Protein AF-A0A3C1PGK6-F1 (afdb_monomer)

Secondary structure (DSSP, 8-state):
-----HHHHHHHHHHHT---------------PPPPPHHHHHHHHHHHHHHHSS--GGGS-HHHHHHHHHHTTT------SSS-TTSS--HHHHHHHHHHHHHHHHT-

Structure (mmCIF, N/CA/C/O backbone):
data_AF-A0A3C1PGK6-F1
#
_entry.id   AF-A0A3C1PGK6-F1
#
loop_
_atom_site.group_PDB
_atom_site.id
_atom_site.type_symbol
_atom_site.label_atom_id
_atom_site.label_alt_id
_atom_site.label_comp_id
_atom_site.label_asym_id
_atom_site.label_entity_id
_atom_site.label_seq_id
_atom_site.pdbx_PDB_ins_code
_atom_site.Cartn_x
_atom_site.Cartn_y
_atom_site.Cartn_z
_atom_site.occupancy
_atom_site.B_iso_or_equiv
_atom_site.auth_seq_id
_atom_site.auth_comp_id
_atom_site.auth_asym_id
_atom_site.auth_atom_id
_atom_site.pdbx_PDB_model_num
ATOM 1 N N . MET A 1 1 ? 22.484 -37.111 -61.075 1.00 44.91 1 MET A N 1
ATOM 2 C CA . MET A 1 1 ? 22.907 -36.025 -60.163 1.00 44.91 1 MET A CA 1
ATOM 3 C C . MET A 1 1 ? 21.911 -35.978 -59.005 1.00 44.91 1 MET A C 1
ATOM 5 O O . MET A 1 1 ? 20.778 -35.577 -59.220 1.00 44.91 1 MET A O 1
ATOM 9 N N . LYS A 1 2 ? 22.246 -36.539 -57.831 1.00 56.72 2 LYS A N 1
ATOM 10 C CA . LYS A 1 2 ? 21.306 -36.639 -56.696 1.00 56.72 2 LYS A CA 1
ATOM 11 C C . LYS A 1 2 ? 21.262 -35.291 -55.971 1.00 56.72 2 LYS A C 1
ATOM 13 O O . LYS A 1 2 ? 22.200 -34.920 -55.275 1.00 56.72 2 LYS A O 1
ATOM 18 N N . ILE A 1 3 ? 20.195 -34.550 -56.229 1.00 60.84 3 ILE A N 1
ATOM 19 C CA . ILE 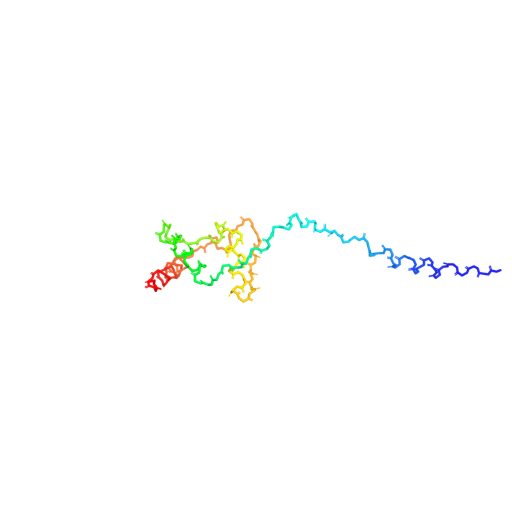A 1 3 ? 19.889 -33.204 -55.739 1.00 60.84 3 ILE A CA 1
ATOM 20 C C . ILE A 1 3 ? 19.738 -33.253 -54.201 1.00 60.84 3 ILE A C 1
ATOM 22 O O . ILE A 1 3 ? 18.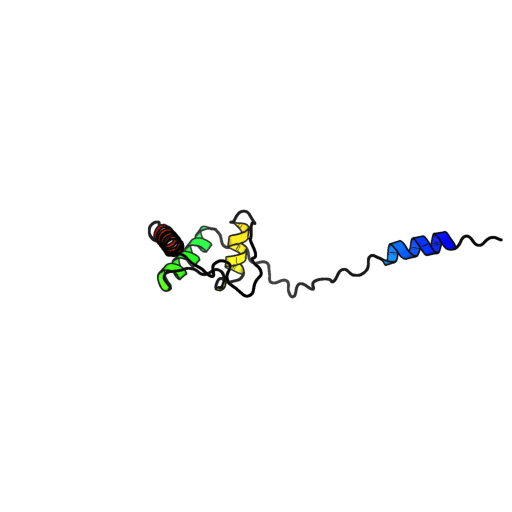725 -33.706 -53.676 1.00 60.84 3 ILE A O 1
ATOM 26 N N . LYS A 1 4 ? 20.780 -32.828 -53.464 1.00 63.81 4 LYS A N 1
ATOM 27 C CA . LYS A 1 4 ? 20.826 -32.748 -51.985 1.00 63.81 4 LYS A CA 1
ATOM 28 C C . LYS A 1 4 ? 20.110 -31.487 -51.463 1.00 63.81 4 LYS A C 1
ATOM 30 O O . LYS A 1 4 ? 20.692 -30.712 -50.715 1.00 63.81 4 LYS A O 1
ATOM 35 N N . PHE A 1 5 ? 18.865 -31.255 -51.875 1.00 64.25 5 PHE A N 1
ATOM 36 C CA . PHE A 1 5 ? 18.097 -30.066 -51.460 1.00 64.25 5 P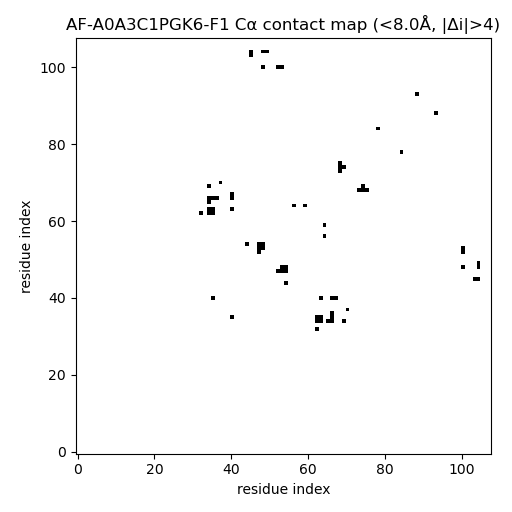HE A CA 1
ATOM 37 C C . PHE A 1 5 ? 17.292 -30.292 -50.170 1.00 64.25 5 PHE A C 1
ATOM 39 O O . PHE A 1 5 ? 16.889 -29.336 -49.516 1.00 64.25 5 PHE A O 1
ATOM 46 N N . LEU A 1 6 ? 17.130 -31.5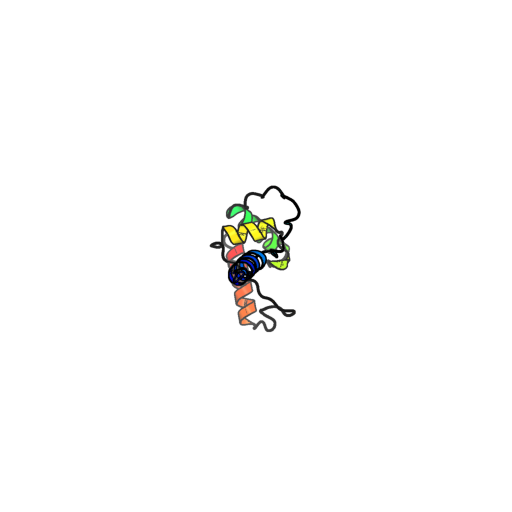53 -49.756 1.00 71.38 6 LEU A N 1
ATOM 47 C CA . LEU A 1 6 ? 16.431 -31.931 -48.527 1.00 71.38 6 LEU A CA 1
ATOM 48 C C . LEU A 1 6 ? 17.031 -31.326 -47.234 1.00 71.38 6 LEU A C 1
ATOM 50 O O . LEU A 1 6 ? 16.256 -30.802 -46.439 1.00 71.38 6 LEU A O 1
ATOM 54 N N . PRO A 1 7 ? 18.364 -31.322 -47.000 1.00 74.62 7 PRO A N 1
ATOM 55 C CA . PRO A 1 7 ? 18.916 -30.716 -45.784 1.00 74.62 7 PRO A CA 1
ATOM 56 C C . PRO A 1 7 ? 18.801 -29.183 -45.772 1.00 74.62 7 PRO A C 1
ATOM 58 O O . PRO A 1 7 ? 18.699 -28.588 -44.705 1.00 74.62 7 PRO A O 1
ATOM 61 N N . ILE A 1 8 ? 18.774 -28.544 -46.946 1.00 77.06 8 ILE A N 1
ATOM 62 C CA . ILE A 1 8 ? 18.668 -27.083 -47.084 1.00 77.06 8 ILE A CA 1
ATOM 63 C C . ILE A 1 8 ? 17.249 -26.619 -46.736 1.00 77.06 8 ILE A C 1
ATOM 65 O O . ILE A 1 8 ? 17.075 -25.636 -46.021 1.00 77.06 8 ILE A O 1
ATOM 69 N N . LEU A 1 9 ? 16.235 -27.367 -47.183 1.00 77.25 9 LEU A N 1
ATOM 70 C CA . LEU A 1 9 ? 14.836 -27.103 -46.845 1.00 77.25 9 LEU A CA 1
ATOM 71 C C . LEU A 1 9 ? 14.571 -27.287 -45.343 1.00 77.25 9 LEU A C 1
ATOM 73 O O . LEU A 1 9 ? 13.872 -26.479 -44.738 1.00 77.25 9 LEU A O 1
ATOM 77 N N . LEU A 1 10 ? 15.170 -28.318 -44.734 1.00 75.88 10 LEU A N 1
ATOM 78 C CA . LEU A 1 10 ? 15.041 -28.573 -43.300 1.00 75.88 10 LEU A CA 1
ATOM 79 C C . LEU A 1 10 ? 15.665 -27.440 -42.474 1.00 75.88 10 LEU A C 1
ATOM 81 O O . LEU A 1 10 ? 15.054 -27.001 -41.510 1.00 75.88 10 LEU A O 1
ATOM 85 N N . PHE A 1 11 ? 16.835 -26.933 -42.882 1.00 76.31 11 PHE A N 1
ATOM 86 C CA . PHE A 1 11 ? 17.523 -25.822 -42.215 1.00 76.31 11 PHE A CA 1
ATOM 87 C C . PHE A 1 11 ? 16.751 -24.495 -42.316 1.00 76.31 11 PHE A C 1
ATOM 89 O O . PHE A 1 11 ? 16.687 -23.742 -41.348 1.00 76.31 11 PHE A O 1
ATOM 96 N N . ALA A 1 12 ? 16.101 -24.232 -43.454 1.00 75.44 12 ALA A N 1
ATOM 97 C CA . ALA A 1 12 ? 15.258 -23.049 -43.632 1.00 75.44 12 ALA A CA 1
ATOM 98 C C . ALA A 1 12 ? 14.005 -23.068 -42.732 1.00 75.44 12 ALA A C 1
ATOM 100 O O . ALA A 1 12 ? 13.581 -22.021 -42.246 1.00 75.44 12 ALA A O 1
ATOM 101 N N . LEU A 1 13 ? 13.440 -24.251 -42.461 1.00 73.75 13 LEU A N 1
ATOM 102 C CA . LEU A 1 13 ? 12.245 -24.398 -41.622 1.00 73.75 13 LEU A CA 1
ATOM 103 C C . LEU A 1 13 ? 12.514 -24.068 -40.140 1.00 73.75 13 LEU A C 1
ATOM 105 O O . LEU A 1 13 ? 11.647 -23.522 -39.465 1.00 73.75 13 LEU A O 1
ATOM 109 N N . ILE A 1 14 ? 13.724 -24.358 -39.646 1.00 73.12 14 ILE A N 1
ATOM 110 C CA . ILE A 1 14 ? 14.127 -24.089 -38.250 1.00 73.12 14 ILE A CA 1
ATOM 111 C C . ILE A 1 14 ? 14.308 -22.586 -37.995 1.00 73.12 14 ILE A C 1
ATOM 113 O O . ILE A 1 14 ? 14.035 -22.112 -36.897 1.00 73.12 14 ILE A O 1
ATOM 117 N N . LEU A 1 15 ? 14.735 -21.827 -39.012 1.00 68.81 15 LEU A N 1
ATOM 118 C CA . LEU A 1 15 ? 14.909 -20.372 -38.921 1.00 68.81 15 LEU A CA 1
ATOM 119 C C . LEU A 1 15 ? 13.576 -19.607 -38.997 1.00 68.81 15 LEU A C 1
ATOM 121 O O . LEU A 1 15 ? 13.471 -18.516 -38.446 1.00 68.81 15 LEU A O 1
ATOM 125 N N . GLY A 1 16 ? 12.551 -20.170 -39.647 1.00 65.00 16 GLY A N 1
ATOM 126 C CA . GLY A 1 16 ? 11.224 -19.548 -39.765 1.00 65.00 16 GLY A CA 1
ATOM 127 C C . GLY A 1 16 ? 10.328 -19.698 -38.528 1.00 65.00 16 GLY A C 1
ATOM 128 O O . GLY A 1 16 ? 9.363 -18.952 -38.379 1.00 65.00 16 GLY A O 1
ATOM 129 N N . ALA A 1 17 ? 10.644 -20.632 -37.623 1.00 64.88 17 ALA A N 1
ATOM 130 C CA . ALA A 1 17 ? 9.831 -20.922 -36.437 1.00 64.88 17 ALA A CA 1
ATOM 131 C C . ALA A 1 17 ? 9.918 -19.845 -35.334 1.00 64.88 17 ALA A C 1
ATOM 133 O O . ALA A 1 17 ? 9.154 -19.888 -34.374 1.00 64.88 17 ALA A O 1
ATOM 134 N N . CYS A 1 18 ? 10.817 -18.865 -35.469 1.00 64.69 18 CYS A N 1
ATOM 135 C CA . CYS A 1 18 ? 10.955 -17.742 -34.544 1.00 64.69 18 CYS A CA 1
ATOM 136 C C . CYS A 1 18 ? 10.458 -16.451 -35.207 1.00 64.69 18 CYS A C 1
ATOM 138 O O . CYS A 1 18 ? 11.246 -15.594 -35.592 1.00 64.69 18 CYS A O 1
ATOM 140 N N . SER A 1 19 ? 9.149 -16.320 -35.423 1.00 65.62 19 SER A N 1
ATOM 141 C CA . SER A 1 19 ? 8.587 -15.036 -35.871 1.00 65.62 19 SER A CA 1
ATOM 142 C C . SER A 1 19 ? 7.148 -14.820 -35.420 1.00 65.62 19 SER A C 1
ATOM 144 O O . SER A 1 19 ? 6.271 -14.494 -36.209 1.00 65.62 19 SER A O 1
ATOM 146 N N . GLN A 1 20 ? 6.917 -14.963 -34.118 1.00 57.84 20 GLN A N 1
ATOM 147 C CA . GLN A 1 20 ? 5.792 -14.316 -33.444 1.00 57.84 20 GLN A CA 1
ATOM 148 C C . GLN A 1 20 ? 6.206 -14.013 -32.003 1.00 57.84 20 GLN A C 1
ATOM 150 O O . GLN A 1 20 ? 5.889 -14.734 -31.064 1.00 57.84 20 GLN A O 1
ATOM 155 N N . HIS A 1 21 ? 7.000 -12.955 -31.842 1.00 56.03 21 HIS A N 1
ATOM 156 C CA . HIS A 1 21 ? 6.892 -12.154 -30.632 1.00 56.03 21 HIS A CA 1
ATOM 157 C C . HIS A 1 21 ? 5.757 -11.175 -30.913 1.00 56.03 21 HIS A C 1
ATOM 159 O O . HIS A 1 21 ? 5.894 -10.317 -31.784 1.00 56.03 21 HIS A O 1
ATOM 165 N N . GLU A 1 22 ? 4.619 -11.341 -30.239 1.00 55.69 22 GLU A N 1
ATOM 166 C CA . GLU A 1 22 ? 3.711 -10.215 -30.049 1.00 55.69 22 GLU A CA 1
ATOM 167 C C . GLU A 1 22 ? 4.530 -9.136 -29.339 1.00 55.69 22 GLU A C 1
ATOM 169 O O . GLU A 1 22 ? 4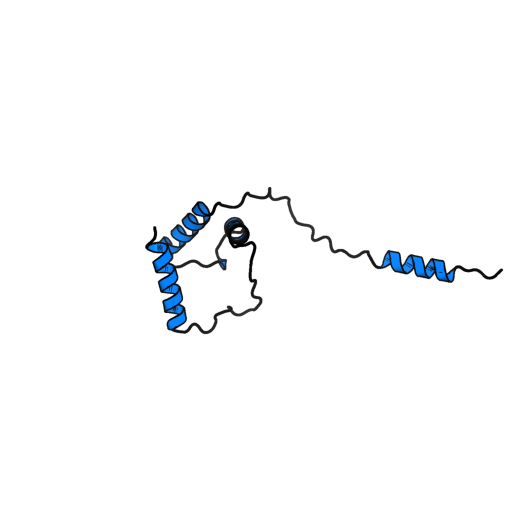.831 -9.243 -28.150 1.00 55.69 22 GLU A O 1
ATOM 174 N N . GLU A 1 23 ? 4.970 -8.128 -30.091 1.00 53.91 23 GLU A N 1
ATOM 175 C CA . GLU A 1 23 ? 5.399 -6.876 -29.493 1.00 53.91 23 GLU A CA 1
ATOM 176 C C . GLU A 1 23 ? 4.186 -6.343 -28.740 1.00 53.91 23 GLU A C 1
ATOM 178 O O . GLU A 1 23 ? 3.247 -5.806 -29.334 1.00 53.91 23 GLU A O 1
ATOM 183 N N . LEU A 1 24 ? 4.200 -6.519 -27.418 1.00 54.66 24 LEU A N 1
ATOM 184 C CA . LEU A 1 24 ? 3.427 -5.684 -26.520 1.00 54.66 24 LEU A CA 1
ATOM 185 C C . LEU A 1 24 ? 3.846 -4.256 -26.848 1.00 54.66 24 LEU A C 1
ATOM 187 O O . LEU A 1 24 ? 4.897 -3.786 -26.415 1.00 54.66 24 LEU A O 1
ATOM 191 N N . THR A 1 25 ? 3.061 -3.594 -27.691 1.00 46.97 25 THR A N 1
ATOM 192 C CA . THR A 1 25 ? 3.263 -2.197 -28.033 1.00 46.97 25 THR A CA 1
ATOM 193 C C . THR A 1 25 ? 2.973 -1.447 -26.742 1.00 46.97 25 THR A C 1
ATOM 195 O O . THR A 1 25 ? 1.815 -1.183 -26.415 1.00 46.97 25 THR A O 1
ATOM 198 N N . MET A 1 26 ? 4.016 -1.210 -25.941 1.00 54.81 26 MET A N 1
ATOM 199 C CA . MET A 1 26 ? 3.929 -0.371 -24.757 1.00 54.81 26 MET A CA 1
ATOM 200 C C . MET A 1 26 ? 3.522 1.009 -25.259 1.00 54.81 26 MET A C 1
ATOM 202 O O . MET A 1 26 ? 4.315 1.742 -25.844 1.00 54.81 26 MET A O 1
ATOM 206 N N . LYS A 1 27 ? 2.224 1.295 -25.148 1.00 50.34 27 LYS A N 1
ATOM 207 C CA . LYS A 1 27 ? 1.651 2.587 -25.492 1.00 50.34 27 LYS A CA 1
ATOM 208 C C . LYS A 1 27 ? 2.290 3.632 -24.589 1.00 50.34 27 LYS A C 1
ATOM 210 O O . LYS A 1 27 ? 2.113 3.571 -23.377 1.00 50.34 27 LYS A O 1
ATOM 215 N N . ASP A 1 28 ? 2.949 4.575 -25.249 1.00 50.25 28 ASP A N 1
ATOM 216 C CA . ASP A 1 28 ? 3.612 5.759 -24.722 1.00 50.25 28 ASP A CA 1
ATOM 217 C C . ASP A 1 28 ? 4.745 5.499 -23.728 1.00 50.25 28 ASP A C 1
ATOM 219 O O . ASP A 1 28 ? 4.568 4.960 -22.636 1.00 50.25 28 ASP A O 1
ATOM 223 N N . GLU A 1 29 ? 5.911 6.038 -24.084 1.00 52.19 29 GLU A N 1
ATOM 224 C CA . GLU A 1 29 ? 6.907 6.547 -23.150 1.00 52.19 29 GLU A CA 1
ATOM 225 C C . GLU A 1 29 ? 6.241 7.615 -22.261 1.00 52.19 29 GLU A C 1
ATOM 227 O O . GLU A 1 29 ? 6.498 8.814 -22.373 1.00 52.19 29 GLU A O 1
ATOM 232 N N . LYS A 1 30 ? 5.342 7.215 -21.353 1.00 55.28 30 LYS A N 1
ATOM 233 C CA . LYS A 1 30 ? 5.086 8.028 -20.172 1.00 55.28 30 LYS A CA 1
ATOM 234 C C . LYS A 1 30 ? 6.438 8.123 -19.493 1.00 55.28 30 LYS A C 1
ATOM 236 O O . LYS A 1 30 ? 6.915 7.127 -18.958 1.00 55.28 30 LYS A O 1
ATOM 241 N N . GLN A 1 31 ? 7.063 9.294 -19.610 1.00 58.72 31 GLN A N 1
ATOM 242 C CA . GLN A 1 31 ? 8.291 9.677 -18.929 1.00 58.72 31 GLN A CA 1
ATOM 243 C C . GLN A 1 31 ? 8.310 8.996 -17.564 1.00 58.72 31 GLN A C 1
ATOM 245 O O . GLN A 1 31 ? 7.466 9.308 -16.723 1.00 58.72 31 GLN A O 1
ATOM 250 N N . GLN A 1 32 ? 9.180 7.992 -17.418 1.00 63.44 32 GLN A N 1
ATOM 251 C CA . GLN A 1 32 ? 9.169 7.106 -16.265 1.00 63.44 32 GLN A CA 1
ATOM 252 C C . GLN A 1 32 ? 9.304 7.976 -15.020 1.00 63.44 32 GLN A C 1
ATOM 254 O O . GLN A 1 32 ? 10.326 8.632 -14.820 1.00 63.44 32 GLN A O 1
ATOM 259 N N . GLN A 1 33 ? 8.219 8.083 -14.256 1.00 80.81 33 GLN A N 1
ATOM 260 C CA . GLN A 1 33 ? 8.208 8.919 -13.070 1.00 80.81 33 GLN A CA 1
ATOM 261 C C . GLN A 1 33 ? 9.103 8.254 -12.031 1.00 80.81 33 GLN A C 1
ATOM 263 O O . GLN A 1 33 ? 8.986 7.053 -11.776 1.00 80.81 33 GLN A O 1
ATOM 268 N N . GLU A 1 34 ? 10.014 9.041 -11.460 1.00 92.19 34 GLU A N 1
ATOM 269 C CA . GLU A 1 34 ? 10.836 8.585 -10.347 1.00 92.19 34 GLU A CA 1
ATOM 270 C C . GLU A 1 34 ? 9.926 8.112 -9.204 1.00 92.19 34 GLU A C 1
ATOM 272 O O . GLU A 1 34 ? 8.957 8.810 -8.876 1.00 92.19 34 GLU A O 1
ATOM 277 N N . PRO A 1 35 ? 10.212 6.948 -8.597 1.00 95.31 35 PRO A N 1
ATOM 278 C CA . PRO A 1 35 ? 9.453 6.458 -7.460 1.00 95.31 35 PRO A CA 1
ATOM 279 C C . PRO A 1 35 ? 9.367 7.490 -6.332 1.00 95.31 35 PRO A C 1
ATOM 281 O O . PRO A 1 35 ? 10.339 8.169 -5.992 1.00 95.31 35 PRO A O 1
ATOM 284 N N . LEU A 1 36 ? 8.201 7.562 -5.695 1.00 96.62 36 LEU A N 1
ATOM 285 C CA . LEU A 1 36 ? 8.019 8.272 -4.437 1.00 96.62 36 LEU A CA 1
ATOM 286 C C . LEU A 1 36 ? 8.966 7.683 -3.395 1.00 96.62 36 LEU A C 1
ATOM 288 O O . LEU A 1 36 ? 8.978 6.474 -3.183 1.00 96.62 36 LEU A O 1
ATOM 292 N N . ASN A 1 37 ? 9.715 8.528 -2.690 1.00 96.81 37 ASN A N 1
ATOM 293 C CA . ASN A 1 37 ? 10.544 8.045 -1.589 1.00 96.81 37 ASN A CA 1
ATOM 294 C C . ASN A 1 37 ? 9.673 7.463 -0.445 1.00 96.81 37 ASN A C 1
ATOM 296 O O . ASN A 1 37 ? 8.492 7.805 -0.326 1.00 96.81 37 ASN A O 1
ATOM 300 N N . PRO A 1 38 ? 10.243 6.642 0.458 1.00 95.88 38 PRO A N 1
ATOM 301 C CA . PRO A 1 38 ? 9.480 5.999 1.533 1.00 95.88 38 PRO A CA 1
ATOM 302 C C . PRO A 1 38 ? 8.703 6.960 2.445 1.00 95.88 38 PRO A C 1
ATOM 304 O O . PRO A 1 38 ? 7.613 6.631 2.911 1.00 95.88 38 PRO A O 1
ATOM 307 N N . MET A 1 39 ? 9.230 8.163 2.697 1.00 95.75 39 MET A N 1
ATOM 308 C CA . MET A 1 39 ? 8.542 9.168 3.514 1.00 95.75 39 MET A CA 1
ATOM 309 C C . MET A 1 39 ? 7.272 9.666 2.816 1.00 95.75 39 MET A C 1
ATOM 311 O O . MET A 1 39 ? 6.241 9.838 3.462 1.00 95.75 39 MET A O 1
ATOM 315 N N . GLU A 1 40 ? 7.335 9.862 1.502 1.00 96.44 40 GLU A N 1
ATOM 316 C CA . GLU A 1 40 ? 6.207 10.298 0.689 1.00 96.44 40 GLU A CA 1
ATOM 317 C C . GLU A 1 40 ? 5.124 9.220 0.577 1.00 96.44 40 GLU A C 1
ATOM 319 O O . GLU A 1 40 ? 3.950 9.521 0.791 1.00 96.44 40 GLU A O 1
ATOM 324 N N . ILE A 1 41 ? 5.520 7.961 0.354 1.00 96.00 41 ILE A N 1
ATOM 325 C CA . ILE A 1 41 ? 4.611 6.802 0.376 1.00 96.00 41 ILE A CA 1
ATOM 326 C C . ILE A 1 41 ? 3.847 6.766 1.706 1.00 96.00 41 ILE A C 1
ATOM 328 O O . ILE A 1 41 ? 2.615 6.758 1.734 1.00 96.00 41 ILE A O 1
ATOM 332 N N . ASN A 1 42 ? 4.579 6.817 2.823 1.00 94.69 42 ASN A N 1
ATOM 333 C CA . ASN A 1 42 ? 3.990 6.778 4.158 1.00 94.69 42 ASN A CA 1
ATOM 334 C C . ASN A 1 42 ? 3.068 7.974 4.415 1.00 94.69 42 ASN A C 1
ATOM 336 O O . ASN A 1 42 ? 2.008 7.811 5.015 1.00 94.69 42 ASN A O 1
ATOM 340 N N . ARG A 1 43 ? 3.440 9.174 3.953 1.00 95.38 43 ARG A N 1
ATOM 341 C CA . ARG A 1 43 ? 2.613 10.379 4.084 1.00 95.38 43 ARG A CA 1
ATOM 342 C C . ARG A 1 43 ? 1.272 10.218 3.373 1.00 95.38 43 ARG A C 1
ATOM 344 O O . ARG A 1 43 ? 0.243 10.554 3.958 1.00 95.38 43 ARG A O 1
ATOM 351 N N . GLN A 1 44 ? 1.271 9.697 2.148 1.00 95.69 44 GLN A N 1
ATOM 352 C CA . GLN A 1 44 ? 0.043 9.496 1.377 1.00 95.69 44 GLN A CA 1
ATOM 353 C C . GLN A 1 44 ? -0.856 8.424 2.000 1.00 95.69 44 GLN A C 1
ATOM 355 O O . GLN A 1 44 ? -2.041 8.678 2.220 1.00 95.69 44 GLN A O 1
ATOM 360 N N . ILE A 1 45 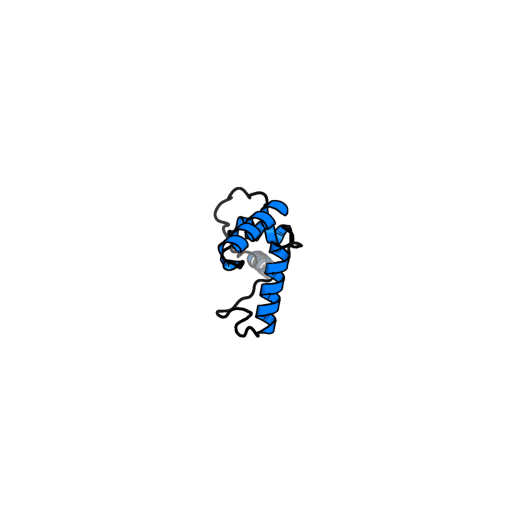? -0.290 7.269 2.371 1.00 94.75 45 ILE A N 1
ATOM 361 C CA . ILE A 1 45 ? -1.033 6.193 3.046 1.00 94.75 45 ILE A CA 1
ATOM 362 C C . ILE A 1 45 ? -1.652 6.710 4.350 1.00 94.75 45 ILE A C 1
ATOM 364 O O . ILE A 1 45 ? -2.847 6.525 4.580 1.00 94.75 45 ILE A O 1
ATOM 368 N N . LYS A 1 46 ? -0.877 7.425 5.177 1.00 93.81 46 LYS A N 1
ATOM 369 C CA . LYS A 1 46 ? -1.379 8.032 6.419 1.00 93.81 46 LYS A CA 1
ATOM 370 C C . LYS A 1 46 ? -2.511 9.020 6.151 1.00 93.81 46 LYS A C 1
ATOM 372 O O . LYS A 1 46 ? -3.520 8.970 6.843 1.00 93.81 46 LYS A O 1
ATOM 377 N N . ALA A 1 47 ? -2.388 9.886 5.145 1.00 93.94 47 ALA A N 1
ATOM 378 C CA . ALA A 1 47 ? -3.442 10.843 4.812 1.00 93.94 47 ALA A CA 1
ATOM 379 C C . ALA A 1 47 ? -4.768 10.149 4.451 1.00 93.94 47 ALA A C 1
ATOM 381 O O . ALA A 1 47 ? -5.828 10.602 4.884 1.00 93.94 47 ALA A O 1
ATOM 382 N N . ILE A 1 48 ? -4.709 9.037 3.713 1.00 94.88 48 ILE A N 1
ATOM 383 C CA . ILE A 1 48 ? -5.889 8.244 3.336 1.00 94.88 48 ILE A CA 1
ATOM 384 C C . ILE A 1 48 ? -6.490 7.541 4.556 1.00 94.88 48 ILE A C 1
ATOM 386 O O . ILE A 1 48 ? -7.706 7.596 4.755 1.00 94.88 48 ILE A O 1
ATOM 390 N N . ILE A 1 49 ? -5.653 6.935 5.403 1.00 95.00 49 ILE A N 1
ATOM 391 C CA . ILE A 1 49 ? -6.098 6.293 6.646 1.00 95.00 49 ILE A CA 1
ATOM 392 C C . ILE A 1 49 ? -6.774 7.315 7.563 1.00 95.00 49 ILE A C 1
ATOM 394 O O . ILE A 1 49 ? -7.860 7.048 8.066 1.00 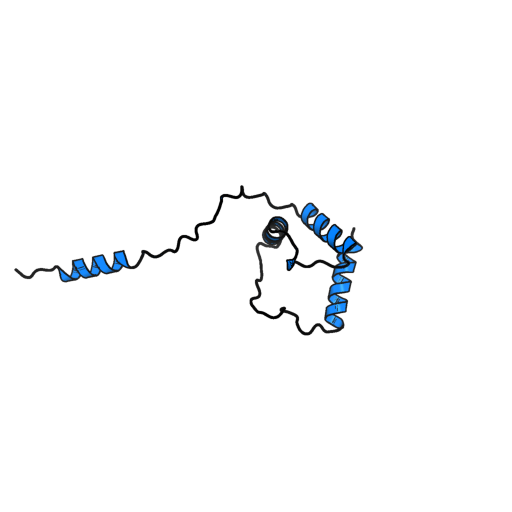95.00 49 ILE A O 1
ATOM 398 N N . SER A 1 50 ? -6.201 8.507 7.731 1.00 92.75 50 SER A N 1
ATOM 399 C CA . SER A 1 50 ? -6.788 9.558 8.570 1.00 92.75 50 SER A CA 1
ATOM 400 C C . SER A 1 50 ? -8.147 10.052 8.061 1.00 92.75 50 SER A C 1
ATOM 402 O O . SER A 1 50 ? -8.968 10.499 8.856 1.00 92.75 50 SER A O 1
ATOM 404 N N . GLN A 1 51 ? -8.401 9.985 6.751 1.00 92.75 51 GLN A N 1
ATOM 405 C CA . GLN A 1 51 ? -9.667 10.424 6.151 1.00 92.75 51 GLN A CA 1
ATOM 406 C C . GLN A 1 51 ? -10.731 9.323 6.117 1.00 92.75 51 GLN A C 1
ATOM 408 O O . GLN A 1 51 ? -11.915 9.605 6.282 1.00 92.75 51 GLN A O 1
ATOM 413 N N . THR A 1 52 ? -10.326 8.075 5.876 1.00 93.25 52 THR A N 1
ATOM 414 C CA . THR A 1 52 ? -11.249 6.966 5.569 1.00 93.25 52 THR A CA 1
ATOM 415 C C . THR A 1 52 ? -11.248 5.857 6.623 1.00 93.25 52 THR A C 1
ATOM 417 O O . THR A 1 52 ? -12.053 4.929 6.555 1.00 93.25 52 THR A O 1
ATOM 420 N N . GLY A 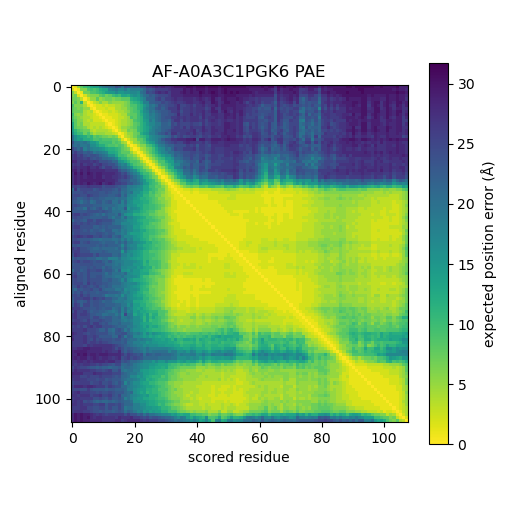1 53 ? -10.335 5.924 7.592 1.00 91.81 53 GLY A N 1
ATOM 421 C CA . GLY A 1 53 ? -10.109 4.914 8.624 1.00 91.81 53 GLY A CA 1
ATOM 422 C C . GLY A 1 53 ? -9.356 3.670 8.145 1.00 91.81 53 GLY A C 1
ATOM 423 O O . GLY A 1 53 ? -9.002 2.828 8.965 1.00 91.81 53 GLY A O 1
ATOM 424 N N . THR A 1 54 ? -9.110 3.505 6.840 1.00 91.12 54 THR A N 1
ATOM 425 C CA . THR A 1 54 ? -8.390 2.345 6.290 1.00 91.12 54 THR A CA 1
ATOM 426 C C . THR A 1 54 ? -7.597 2.721 5.037 1.00 91.12 54 THR A C 1
ATOM 428 O O . THR A 1 54 ? -7.674 3.842 4.557 1.00 91.12 54 THR A O 1
ATOM 431 N N . PHE A 1 55 ? -6.821 1.785 4.496 1.00 92.06 55 PHE A N 1
ATOM 432 C CA . PHE A 1 55 ? -6.194 1.922 3.185 1.00 92.06 55 PHE A CA 1
ATOM 433 C C . PHE A 1 55 ? -6.548 0.702 2.330 1.00 92.06 55 PHE A C 1
ATOM 435 O O . PHE A 1 55 ? -6.592 -0.421 2.847 1.00 92.06 55 PHE A O 1
ATOM 442 N N . ASP A 1 56 ? -6.823 0.930 1.046 1.00 89.88 56 ASP A N 1
ATOM 443 C CA . ASP A 1 56 ? -7.119 -0.109 0.061 1.00 89.88 56 ASP A CA 1
ATOM 444 C C . ASP A 1 56 ? -6.213 0.071 -1.158 1.00 89.88 56 ASP A C 1
ATOM 446 O O . ASP A 1 56 ? -6.274 1.096 -1.842 1.00 89.88 56 ASP A O 1
ATOM 450 N N . TRP A 1 57 ? -5.381 -0.937 -1.423 1.00 89.38 57 TRP A N 1
ATOM 451 C CA . TRP A 1 57 ? -4.449 -0.948 -2.549 1.00 89.38 57 TRP A CA 1
ATOM 452 C C . TRP A 1 57 ? -5.162 -0.857 -3.901 1.00 89.38 57 TRP A C 1
ATOM 454 O O . TRP A 1 57 ? -4.557 -0.369 -4.849 1.00 89.38 57 TRP A O 1
ATOM 464 N N . SER A 1 58 ? -6.438 -1.258 -4.004 1.00 87.38 58 SER A N 1
ATOM 465 C CA . SER A 1 58 ? -7.198 -1.128 -5.257 1.00 87.38 58 SER A CA 1
ATOM 466 C C . SER A 1 58 ? -7.482 0.322 -5.651 1.00 87.38 58 SER A C 1
ATOM 468 O O . SER A 1 58 ? -7.841 0.581 -6.796 1.00 87.38 58 SER A O 1
ATOM 470 N N . ASN A 1 59 ? -7.372 1.252 -4.700 1.00 91.44 59 ASN A N 1
ATOM 471 C CA . ASN A 1 59 ? -7.652 2.673 -4.897 1.00 91.44 59 ASN A CA 1
ATOM 472 C C . ASN A 1 59 ? -6.371 3.514 -5.003 1.00 91.44 59 ASN A C 1
ATOM 474 O O . ASN A 1 59 ? -6.459 4.733 -5.141 1.00 91.44 59 ASN A O 1
ATOM 478 N N . ALA A 1 60 ? -5.195 2.890 -4.891 1.00 93.44 60 ALA A N 1
ATOM 479 C CA . ALA A 1 60 ? -3.916 3.567 -5.047 1.00 93.44 60 ALA A CA 1
ATOM 480 C C . ALA A 1 60 ? -3.657 3.890 -6.525 1.00 93.44 60 ALA A C 1
ATOM 482 O O . ALA A 1 60 ? -3.996 3.101 -7.407 1.00 93.44 60 ALA A O 1
ATOM 483 N N . ASP A 1 61 ? -3.050 5.046 -6.794 1.00 93.12 61 ASP A N 1
ATOM 484 C CA . ASP A 1 61 ? -2.620 5.385 -8.148 1.00 93.12 61 ASP A CA 1
ATOM 485 C C . ASP A 1 61 ? -1.385 4.575 -8.583 1.00 93.12 61 ASP A C 1
ATOM 487 O O . ASP A 1 61 ? -0.653 4.011 -7.762 1.00 93.12 61 ASP A O 1
ATOM 491 N N . ASP A 1 62 ? -1.154 4.532 -9.899 1.00 93.19 62 ASP A N 1
ATOM 492 C CA . ASP A 1 62 ? -0.069 3.764 -10.517 1.00 93.19 62 ASP A CA 1
ATOM 493 C C . ASP A 1 62 ? 1.315 4.130 -9.954 1.00 93.19 62 ASP A C 1
ATOM 495 O O . ASP A 1 62 ? 2.169 3.254 -9.808 1.00 93.19 62 ASP A O 1
ATOM 499 N N . LEU A 1 63 ? 1.552 5.406 -9.621 1.00 94.44 63 LEU A N 1
ATOM 500 C CA . LEU A 1 63 ? 2.841 5.869 -9.110 1.00 94.44 63 LEU A CA 1
ATOM 501 C C . LEU A 1 63 ? 3.057 5.388 -7.673 1.00 94.44 63 LEU A C 1
ATOM 503 O O . LEU A 1 63 ? 4.146 4.911 -7.351 1.00 94.44 63 LEU A O 1
ATOM 507 N N . LEU A 1 64 ? 2.039 5.465 -6.815 1.00 95.50 64 LEU A N 1
ATOM 508 C CA . LEU A 1 64 ? 2.096 4.944 -5.451 1.00 95.50 64 LEU A CA 1
ATOM 509 C C . LEU A 1 64 ? 2.291 3.423 -5.446 1.00 95.50 64 LEU A C 1
ATOM 511 O O . LEU A 1 64 ? 3.138 2.925 -4.703 1.00 95.50 64 LEU A O 1
ATOM 515 N N . LEU A 1 65 ? 1.570 2.697 -6.309 1.00 93.69 65 LEU A N 1
ATOM 516 C CA . LEU A 1 65 ? 1.728 1.250 -6.479 1.00 93.69 65 LEU A CA 1
ATOM 517 C C . LEU A 1 65 ? 3.140 0.888 -6.948 1.00 93.69 65 LEU A C 1
ATOM 519 O O . LEU A 1 65 ? 3.796 0.053 -6.328 1.00 93.69 65 LEU A O 1
ATOM 523 N N . TRP A 1 66 ? 3.635 1.546 -7.999 1.00 93.44 66 TRP A N 1
ATOM 524 C CA . TRP A 1 66 ? 4.987 1.326 -8.511 1.00 93.44 66 TRP A CA 1
ATOM 525 C C . TRP A 1 66 ? 6.051 1.601 -7.446 1.00 93.44 66 TRP A C 1
ATOM 527 O O . TRP A 1 66 ? 6.947 0.786 -7.225 1.00 93.44 66 TRP A O 1
ATOM 537 N N . SER A 1 67 ? 5.916 2.715 -6.727 1.00 95.56 67 SER A N 1
ATOM 538 C CA . SER A 1 67 ? 6.862 3.100 -5.679 1.00 95.56 67 SER A CA 1
ATOM 539 C C . SER A 1 67 ? 6.869 2.094 -4.527 1.00 95.56 67 SER A C 1
ATOM 541 O O . SER A 1 67 ? 7.935 1.715 -4.046 1.00 95.56 67 SER A O 1
ATOM 543 N N . ALA A 1 68 ? 5.696 1.600 -4.121 1.00 94.62 68 ALA A N 1
ATOM 544 C CA . ALA A 1 68 ? 5.582 0.574 -3.090 1.00 94.62 68 ALA A CA 1
ATOM 545 C C . ALA A 1 68 ? 6.258 -0.743 -3.498 1.00 94.62 68 ALA A C 1
ATOM 547 O O . ALA A 1 68 ? 6.899 -1.367 -2.660 1.00 94.62 68 ALA A O 1
ATOM 548 N N . VAL A 1 69 ? 6.180 -1.143 -4.773 1.00 94.38 69 VAL A N 1
ATOM 549 C CA . VAL A 1 69 ? 6.899 -2.328 -5.274 1.00 94.38 69 VAL A CA 1
ATOM 550 C C . VAL A 1 69 ? 8.408 -2.100 -5.237 1.00 94.38 69 VAL A C 1
ATOM 552 O O . VAL A 1 69 ? 9.130 -2.935 -4.699 1.00 94.38 69 VAL A O 1
ATOM 555 N N . VAL A 1 70 ? 8.890 -0.960 -5.744 1.00 94.75 70 VAL A N 1
ATOM 556 C CA . VAL A 1 70 ? 10.328 -0.635 -5.774 1.00 94.75 70 VAL A CA 1
ATOM 557 C C . VAL A 1 70 ? 10.950 -0.694 -4.376 1.00 94.75 70 VAL A C 1
ATOM 559 O O . VAL A 1 70 ? 12.007 -1.299 -4.204 1.00 94.75 70 VAL A O 1
ATOM 562 N N . TYR A 1 71 ? 10.290 -0.108 -3.372 1.00 95.12 71 TYR A N 1
ATOM 563 C CA . TYR A 1 71 ? 10.783 -0.098 -1.990 1.00 95.12 71 TYR A CA 1
ATOM 564 C C . TYR A 1 71 ? 10.350 -1.316 -1.154 1.00 95.12 71 TYR A C 1
ATOM 566 O O . TYR A 1 71 ? 10.866 -1.505 -0.056 1.00 95.12 71 TYR A O 1
ATOM 574 N N . GLY A 1 72 ? 9.434 -2.145 -1.659 1.00 91.25 72 GLY A N 1
ATOM 575 C CA . GLY A 1 72 ? 8.939 -3.374 -1.032 1.00 91.25 72 GLY A CA 1
ATOM 576 C C . GLY A 1 72 ? 9.684 -4.614 -1.518 1.00 91.25 72 GLY A C 1
ATOM 577 O O . GLY A 1 72 ? 9.062 -5.579 -1.957 1.00 91.25 72 GLY A O 1
ATOM 578 N N . ASP A 1 73 ? 11.017 -4.554 -1.520 1.00 92.81 73 ASP A N 1
ATOM 579 C CA . ASP A 1 73 ? 11.911 -5.618 -2.002 1.00 92.81 73 ASP A CA 1
ATOM 580 C C . ASP A 1 73 ? 11.643 -6.067 -3.452 1.00 92.81 73 ASP A C 1
ATOM 582 O O . ASP A 1 73 ? 11.997 -7.179 -3.846 1.00 92.81 73 ASP A O 1
ATOM 586 N N . SER A 1 74 ? 11.024 -5.203 -4.269 1.00 90.75 74 SER A N 1
ATOM 587 C CA . SER A 1 74 ? 10.616 -5.529 -5.645 1.00 90.75 74 SER A CA 1
ATOM 588 C C . SER A 1 74 ? 9.706 -6.762 -5.738 1.00 90.75 74 SER A C 1
ATOM 590 O O . SER A 1 74 ? 9.654 -7.422 -6.778 1.00 90.75 74 SER A O 1
ATOM 592 N N . LEU A 1 75 ? 8.977 -7.078 -4.661 1.00 89.50 75 LEU A N 1
ATOM 593 C CA . LEU A 1 75 ? 8.070 -8.216 -4.587 1.00 89.50 75 LEU A CA 1
ATOM 594 C C . LEU A 1 75 ? 6.616 -7.746 -4.638 1.00 89.50 75 LEU A C 1
ATOM 596 O O . LEU A 1 75 ? 6.163 -6.948 -3.821 1.00 89.50 75 LEU A O 1
ATOM 600 N N . VAL A 1 76 ? 5.849 -8.317 -5.564 1.00 88.69 76 VAL A N 1
ATOM 601 C CA . VAL A 1 76 ? 4.397 -8.140 -5.631 1.00 88.69 76 VAL A CA 1
ATOM 602 C C . VAL A 1 76 ? 3.725 -9.495 -5.798 1.00 88.69 76 VAL A C 1
ATOM 604 O O . VAL A 1 76 ? 4.142 -10.320 -6.609 1.00 88.69 76 VAL A O 1
ATOM 607 N N . SER A 1 77 ? 2.680 -9.735 -5.010 1.00 85.44 77 SER A N 1
ATOM 608 C CA . SER A 1 77 ? 1.822 -10.912 -5.154 1.00 85.44 77 SER A CA 1
ATOM 609 C C . SER A 1 77 ? 0.514 -10.490 -5.804 1.00 85.44 77 SER A C 1
ATOM 611 O O . SER A 1 77 ? -0.294 -9.799 -5.188 1.00 85.44 77 SER A O 1
ATOM 613 N N . VAL A 1 78 ? 0.308 -10.903 -7.052 1.00 82.50 78 VAL A N 1
ATOM 614 C CA . VAL A 1 78 ? -0.925 -10.623 -7.791 1.00 82.50 78 VAL A CA 1
ATOM 615 C C . VAL A 1 78 ? -1.846 -11.831 -7.670 1.00 82.50 78 VAL A C 1
ATOM 617 O O . VAL A 1 78 ? -1.573 -12.895 -8.225 1.00 82.50 78 VAL A O 1
ATOM 620 N N . GLY A 1 79 ? -2.932 -11.673 -6.917 1.00 77.12 79 GLY A N 1
ATOM 621 C CA . GLY A 1 79 ? -4.012 -12.654 -6.878 1.00 77.12 79 GLY A CA 1
ATOM 622 C C . GLY A 1 79 ? -4.916 -12.512 -8.103 1.00 77.12 79 GLY A C 1
ATOM 623 O O . GLY A 1 79 ? -5.266 -11.398 -8.482 1.00 77.12 79 GLY A O 1
ATOM 624 N N . TYR A 1 80 ? -5.313 -13.634 -8.705 1.00 79.00 80 TYR A N 1
ATOM 625 C CA . TYR A 1 80 ? -6.319 -13.675 -9.769 1.00 79.00 80 TYR A CA 1
ATOM 626 C C . TYR A 1 80 ? -7.587 -14.362 -9.259 1.00 79.00 80 TYR A C 1
ATOM 628 O O . TYR A 1 80 ? -7.515 -15.413 -8.623 1.00 79.00 80 TYR A O 1
ATOM 636 N N . GLY A 1 81 ? -8.747 -13.780 -9.550 1.00 77.06 81 GLY A N 1
ATOM 637 C CA . GLY A 1 81 ? -10.043 -14.320 -9.159 1.00 77.06 81 GLY A CA 1
ATOM 638 C C . GLY A 1 81 ? -11.133 -13.257 -9.217 1.00 77.06 81 GLY A C 1
ATOM 639 O O . GLY A 1 81 ? -10.852 -12.063 -9.163 1.00 77.06 81 GLY A O 1
ATOM 640 N N . THR A 1 82 ? -12.384 -13.693 -9.340 1.00 78.38 82 THR A N 1
ATOM 641 C CA . THR A 1 82 ? -13.556 -12.806 -9.235 1.00 78.38 82 THR A CA 1
ATOM 642 C C . THR A 1 82 ? -13.912 -12.488 -7.788 1.00 78.38 82 THR A C 1
ATOM 644 O O . THR A 1 82 ? -14.670 -11.561 -7.531 1.00 78.38 82 THR A O 1
ATOM 647 N N . GLU A 1 83 ? -13.360 -13.258 -6.852 1.00 75.19 83 GLU A N 1
ATOM 648 C CA . GLU A 1 83 ? -13.590 -13.118 -5.426 1.00 75.19 83 GLU A CA 1
ATOM 649 C C . GLU A 1 83 ? -12.332 -12.588 -4.720 1.00 75.19 83 GLU A C 1
ATOM 651 O O . GLU A 1 83 ? -11.218 -13.006 -5.062 1.00 75.19 83 GLU A O 1
ATOM 656 N N . PRO A 1 84 ? -12.470 -11.711 -3.710 1.00 71.25 84 PRO A N 1
ATOM 657 C CA . PRO A 1 84 ? -11.339 -11.251 -2.912 1.00 71.25 84 PRO A CA 1
ATOM 658 C C . PRO A 1 84 ? -10.604 -12.420 -2.246 1.00 71.25 84 PRO A C 1
ATOM 660 O O . PRO A 1 84 ? -11.235 -13.342 -1.741 1.00 71.25 84 PRO A O 1
ATOM 663 N N . PHE A 1 85 ? -9.274 -12.337 -2.117 1.00 67.94 85 PHE A N 1
ATOM 664 C CA . PHE A 1 85 ? -8.468 -13.348 -1.404 1.00 67.94 85 PHE A CA 1
ATOM 665 C C . PHE A 1 85 ? -8.971 -13.637 0.028 1.00 67.94 85 PHE A C 1
ATOM 667 O O . PHE A 1 85 ? -8.761 -14.718 0.567 1.00 67.94 85 PHE A O 1
ATOM 674 N N . SER A 1 86 ? -9.675 -12.681 0.642 1.00 67.44 86 SER A N 1
ATOM 675 C CA . SER A 1 86 ? -10.275 -12.802 1.974 1.00 67.44 86 SER A CA 1
ATOM 676 C C . SER A 1 86 ? -11.796 -12.594 1.932 1.00 67.44 86 SER A C 1
ATOM 678 O O . SER A 1 86 ? -12.302 -11.561 2.369 1.00 67.44 86 SER A O 1
ATOM 680 N N . ILE A 1 87 ? -12.531 -13.580 1.400 1.00 64.75 87 ILE A N 1
ATOM 681 C CA . ILE A 1 87 ? -14.011 -13.580 1.369 1.00 64.75 87 ILE A CA 1
ATOM 682 C C . ILE A 1 87 ? -14.595 -13.796 2.776 1.00 64.75 87 ILE A C 1
ATOM 684 O O . ILE A 1 87 ? -15.551 -13.137 3.170 1.00 64.75 87 ILE A 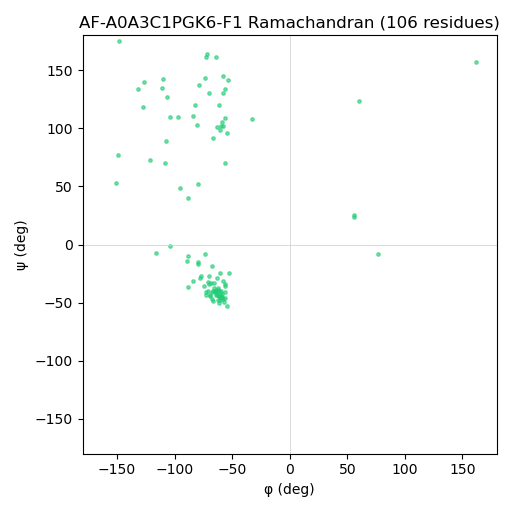O 1
ATOM 688 N N . ASN A 1 88 ? -13.982 -14.682 3.569 1.00 72.00 88 ASN A N 1
ATOM 689 C CA . ASN A 1 88 ? -14.392 -14.977 4.942 1.00 72.00 88 ASN A CA 1
ATOM 690 C C . ASN A 1 88 ? -13.386 -14.375 5.921 1.00 72.00 88 ASN A C 1
ATOM 692 O O . ASN A 1 88 ? -12.414 -15.026 6.294 1.00 72.00 88 ASN A O 1
ATOM 696 N N . LYS A 1 89 ? -13.613 -13.123 6.323 1.00 81.44 89 LYS A N 1
ATOM 697 C CA . LYS A 1 89 ? -12.825 -12.486 7.384 1.00 81.44 89 LYS A CA 1
ATOM 698 C C . LYS A 1 89 ? -13.383 -12.906 8.733 1.00 81.44 89 LYS A C 1
ATOM 700 O O . LYS A 1 89 ? -14.551 -12.659 9.032 1.00 81.44 89 LYS A O 1
ATOM 705 N N . THR A 1 90 ? -12.552 -13.538 9.545 1.00 87.94 90 THR A N 1
ATOM 706 C CA . THR A 1 90 ? -12.881 -13.831 10.937 1.00 87.94 90 THR A CA 1
ATOM 707 C C . THR A 1 90 ? -12.853 -12.544 11.764 1.00 87.94 90 THR A C 1
ATOM 709 O O . THR A 1 90 ? -12.297 -11.521 11.356 1.00 87.94 90 THR A O 1
ATOM 712 N N . ALA A 1 91 ? -13.438 -12.581 12.963 1.00 89.00 91 ALA A N 1
ATOM 713 C CA . ALA A 1 91 ? -13.327 -11.464 13.898 1.00 89.00 91 ALA A CA 1
ATOM 714 C C . ALA A 1 91 ? -11.860 -11.144 14.240 1.00 89.00 91 ALA A C 1
ATOM 716 O O . ALA A 1 91 ? -11.522 -9.982 14.460 1.00 89.00 91 ALA A O 1
ATOM 717 N N . ASP A 1 92 ? -10.991 -12.154 14.251 1.00 91.12 92 ASP A N 1
ATOM 718 C CA . ASP A 1 92 ? -9.573 -11.978 14.551 1.00 91.12 92 ASP A CA 1
ATOM 719 C C . ASP A 1 92 ? -8.818 -11.333 13.382 1.00 91.12 92 ASP A C 1
ATOM 721 O O . ASP A 1 92 ? -8.000 -10.447 13.622 1.00 91.12 92 ASP A O 1
ATOM 725 N N . ASP A 1 93 ? -9.175 -11.638 12.128 1.00 89.25 93 ASP A N 1
ATOM 726 C CA . ASP A 1 93 ? -8.628 -10.936 10.953 1.00 89.25 93 ASP A CA 1
ATOM 727 C C . ASP A 1 93 ? -8.969 -9.440 10.976 1.00 89.25 93 ASP A C 1
ATOM 729 O O . ASP A 1 93 ? -8.145 -8.584 10.643 1.00 89.25 93 ASP A O 1
ATOM 733 N N . LEU A 1 94 ? -10.196 -9.104 11.387 1.00 88.38 94 LEU A N 1
ATOM 734 C CA . LEU A 1 94 ? -10.641 -7.715 11.492 1.00 88.38 94 LEU A CA 1
ATOM 735 C C . LEU A 1 94 ? -9.904 -6.968 12.606 1.00 88.38 94 LEU A C 1
ATOM 737 O O . LEU A 1 94 ? -9.488 -5.829 12.391 1.00 88.38 94 LEU A O 1
ATOM 741 N N . LYS A 1 95 ? -9.685 -7.614 13.756 1.00 91.69 95 LYS A N 1
ATOM 742 C CA . LYS A 1 95 ? -8.872 -7.051 14.844 1.00 91.69 95 LYS A CA 1
ATOM 743 C C . LYS A 1 95 ? -7.421 -6.860 14.418 1.00 91.69 95 LYS A C 1
ATOM 745 O O . LYS A 1 95 ? -6.860 -5.805 14.678 1.00 91.69 95 LYS A O 1
ATOM 750 N N . ALA A 1 96 ? -6.827 -7.836 13.730 1.00 91.12 96 ALA A N 1
ATOM 751 C CA . ALA A 1 96 ? -5.459 -7.731 13.226 1.00 91.12 96 ALA A CA 1
ATOM 752 C C . ALA A 1 96 ? -5.315 -6.565 12.237 1.00 91.12 96 ALA A C 1
ATOM 754 O O . ALA A 1 96 ? -4.365 -5.787 12.329 1.00 91.12 96 ALA A O 1
ATOM 755 N N . LYS A 1 97 ? -6.297 -6.385 11.340 1.00 89.56 97 LYS A N 1
ATOM 756 C CA . LYS A 1 97 ? -6.343 -5.220 10.447 1.00 89.56 97 LYS A CA 1
ATOM 757 C C . LYS A 1 97 ? -6.427 -3.911 11.236 1.00 89.56 97 LYS A C 1
ATOM 759 O O . LYS A 1 97 ? -5.690 -2.982 10.926 1.00 89.56 97 LYS A O 1
ATOM 764 N N . GLN A 1 98 ? -7.317 -3.826 12.224 1.00 90.94 98 GLN A N 1
ATOM 765 C CA . GLN A 1 98 ? -7.479 -2.622 13.047 1.00 90.94 98 GLN A CA 1
ATOM 766 C C . GLN A 1 98 ? -6.203 -2.289 13.823 1.00 90.94 98 GLN A C 1
ATOM 768 O O . GLN A 1 98 ? -5.759 -1.150 13.780 1.00 90.94 98 GLN A O 1
ATOM 773 N N . PHE A 1 99 ? -5.568 -3.290 14.428 1.00 92.50 99 PHE A N 1
ATOM 774 C CA . PHE A 1 99 ? -4.292 -3.138 15.121 1.00 92.50 99 PHE A CA 1
ATOM 775 C C . PHE A 1 99 ? -3.185 -2.614 14.194 1.00 92.50 99 PHE A C 1
ATOM 777 O O . PHE A 1 99 ? -2.429 -1.721 14.562 1.00 92.50 99 PHE A O 1
ATOM 784 N N . ALA A 1 100 ? -3.102 -3.126 12.962 1.00 90.69 100 ALA A N 1
ATOM 785 C CA . ALA A 1 100 ? -2.133 -2.632 11.987 1.00 90.69 100 ALA A CA 1
ATOM 786 C C . ALA A 1 100 ? -2.394 -1.165 11.599 1.00 90.69 100 ALA A C 1
ATOM 788 O O . ALA A 1 100 ? -1.449 -0.391 11.461 1.00 90.69 100 ALA A O 1
ATOM 789 N N . VAL A 1 101 ? -3.664 -0.775 11.445 1.00 91.31 101 VAL A N 1
ATOM 790 C CA . VAL A 1 101 ? -4.044 0.625 11.198 1.00 91.31 101 VAL A CA 1
ATOM 791 C C . VAL A 1 101 ? -3.633 1.507 12.377 1.00 91.31 101 VAL A C 1
ATOM 793 O O . VAL A 1 101 ? -2.982 2.526 12.162 1.00 91.31 101 VAL A O 1
ATOM 796 N N . GLU A 1 102 ? -3.951 1.085 13.601 1.00 91.06 102 GLU A N 1
ATOM 797 C CA . GLU A 1 102 ? -3.614 1.792 14.840 1.00 91.06 102 GLU A CA 1
ATOM 798 C C . GLU A 1 102 ? -2.103 2.022 14.954 1.00 91.06 102 GLU A C 1
ATOM 800 O O . GLU A 1 102 ? -1.665 3.165 15.081 1.00 91.06 102 GLU A O 1
ATOM 805 N N . LEU A 1 103 ? -1.295 0.978 14.744 1.00 89.75 103 LEU A N 1
ATOM 806 C CA . LEU A 1 103 ? 0.167 1.060 14.766 1.00 89.75 103 LEU A CA 1
ATOM 807 C C . LEU A 1 103 ? 0.719 2.101 13.777 1.00 89.75 103 LEU A C 1
ATOM 809 O O . LEU A 1 103 ? 1.658 2.834 14.096 1.00 89.75 103 LEU A O 1
ATOM 813 N N . VAL A 1 104 ? 0.152 2.178 12.571 1.00 86.81 104 VAL A N 1
ATOM 814 C CA . VAL A 1 104 ? 0.575 3.146 11.546 1.00 86.81 104 VAL A CA 1
ATOM 815 C C . VAL A 1 104 ? 0.180 4.576 11.930 1.00 86.81 104 VAL A C 1
ATOM 817 O O . VAL A 1 104 ? 0.917 5.516 11.616 1.00 86.81 104 VAL A O 1
ATOM 820 N N . THR A 1 105 ? -0.955 4.750 12.609 1.00 84.75 105 THR A N 1
ATOM 821 C CA . THR A 1 105 ? -1.463 6.065 13.026 1.00 84.75 105 THR A CA 1
ATOM 822 C C . THR A 1 105 ? -0.865 6.590 14.331 1.00 84.75 105 THR A C 1
ATOM 824 O O . THR A 1 105 ? -0.705 7.798 14.451 1.00 84.75 105 THR A O 1
ATOM 827 N N . GLU A 1 106 ? -0.501 5.726 15.283 1.00 78.44 106 GLU A N 1
ATOM 828 C CA . GLU A 1 106 ? 0.061 6.127 16.586 1.00 78.44 106 GLU A CA 1
ATOM 829 C C . GLU A 1 106 ? 1.542 6.518 16.511 1.00 78.44 106 GLU A C 1
ATOM 831 O O . GLU A 1 106 ? 2.003 7.365 17.271 1.00 78.44 106 GLU A O 1
ATOM 836 N N . ASN A 1 107 ? 2.294 5.944 15.569 1.00 62.16 107 ASN A N 1
ATOM 837 C CA . ASN A 1 107 ? 3.697 6.290 15.319 1.00 62.16 107 ASN A CA 1
ATOM 838 C C . ASN A 1 107 ? 3.829 7.459 14.314 1.00 62.16 107 ASN A C 1
ATOM 840 O O . ASN A 1 107 ? 4.653 7.412 13.390 1.00 62.16 107 ASN A O 1
ATOM 844 N N . ALA A 1 108 ? 2.959 8.468 14.412 1.00 54.56 108 ALA A N 1
ATOM 845 C CA . ALA A 1 108 ? 2.912 9.632 13.522 1.00 54.56 108 ALA A CA 1
ATOM 846 C C . ALA A 1 108 ? 3.327 10.929 14.221 1.00 54.56 108 ALA A C 1
ATOM 848 O O . ALA A 1 108 ? 2.948 11.132 15.393 1.00 54.56 108 ALA A O 1
#

Sequence (108 aa):
MKIKFLPILLFALILGACSQHEELTMKDEKQQQEPLNPMEINRQIKAIISQTGTFDWSNADDLLLWSAVVYGDSLVSVGYGTEPFSINKTADDLKAKQFAVELVTENA

Foldseek 3Di:
DPPPCVVVVVVVVVVVVPPDDPPPPPPDPPVPDDADDPVRLLVVQLVCCVVPVADDPVPDDPRSVVNCCVVVVVDDDDDDDPDPPCPDQDPVNVVVRNVVSCVSNVVD

Solvent-accessible surface area (backbone atoms only — not comparable to full-atom values): 7117 Å² total; per-residue (Å²): 133,88,80,77,54,66,68,56,56,55,56,53,54,66,66,61,74,77,76,80,77,81,73,77,74,75,78,68,88,65,73,78,72,77,62,56,53,71,68,56,51,52,49,53,51,49,55,44,24,75,74,68,74,48,84,60,80,91,76,54,52,72,61,59,51,51,18,49,29,65,75,44,82,66,55,80,88,84,87,86,71,98,62,66,99,70,77,80,72,50,75,64,56,54,48,53,51,50,52,54,50,48,56,63,61,71,78,107

pLDDT: mean 80.69, std 14.84, range [44.91, 96.81]

Mean predicted aligned error: 12.85 Å

Radius of gyration: 25.53 Å; Cα contacts (8 Å, |Δi|>4): 36; chains: 1; bounding box: 37×48×77 Å